Protein AF-A0A528CH60-F1 (afdb_monomer_lite)

Structure (mmCIF, N/CA/C/O backbone):
data_AF-A0A528CH60-F1
#
_entry.id   AF-A0A528CH60-F1
#
loop_
_atom_site.group_PDB
_atom_site.id
_atom_site.type_symbol
_atom_site.label_atom_id
_atom_site.label_alt_id
_atom_site.label_comp_id
_atom_site.label_asym_id
_atom_site.label_entity_id
_atom_site.label_seq_id
_atom_site.pdbx_PDB_ins_code
_atom_site.Cartn_x
_atom_site.Cartn_y
_atom_site.Cartn_z
_atom_site.occupancy
_atom_site.B_iso_or_equiv
_atom_site.auth_seq_id
_atom_site.auth_comp_id
_atom_site.auth_asym_id
_atom_site.auth_atom_id
_atom_site.pdbx_PDB_model_num
ATOM 1 N N . ARG A 1 1 ? 20.558 19.755 -6.819 1.00 77.69 1 ARG A N 1
ATOM 2 C CA . ARG A 1 1 ? 19.228 20.424 -6.820 1.00 77.69 1 ARG A CA 1
ATOM 3 C C . ARG A 1 1 ? 18.225 19.313 -6.554 1.00 77.69 1 ARG A C 1
ATOM 5 O O . ARG A 1 1 ? 17.983 18.522 -7.453 1.00 77.69 1 ARG A O 1
ATOM 12 N N . GLU A 1 2 ? 17.735 19.199 -5.318 1.00 91.62 2 GLU A N 1
ATOM 13 C CA . GLU A 1 2 ? 17.149 17.938 -4.816 1.00 91.62 2 GLU A CA 1
ATOM 14 C C . GLU A 1 2 ? 15.629 17.844 -4.949 1.00 91.62 2 GLU A C 1
ATOM 16 O O . GLU A 1 2 ? 15.089 16.745 -5.011 1.00 91.62 2 GLU A O 1
ATOM 21 N N . LEU A 1 3 ? 14.936 18.979 -5.058 1.00 94.81 3 LEU A N 1
ATOM 22 C CA . LEU A 1 3 ? 13.472 19.015 -5.036 1.00 94.81 3 LEU A CA 1
ATOM 23 C C . LEU A 1 3 ? 12.793 18.070 -6.054 1.00 94.81 3 LEU A C 1
ATOM 25 O O . LEU A 1 3 ? 11.879 17.361 -5.644 1.00 94.81 3 LEU A O 1
ATOM 29 N N . PRO A 1 4 ? 13.223 17.969 -7.332 1.00 94.88 4 PRO A N 1
ATOM 30 C CA . PRO A 1 4 ? 12.592 17.040 -8.274 1.00 94.88 4 PRO A CA 1
ATOM 31 C C . PRO A 1 4 ? 12.732 15.567 -7.878 1.00 94.88 4 PRO A C 1
ATOM 33 O O . PRO A 1 4 ? 11.849 14.774 -8.182 1.00 94.88 4 PRO A O 1
ATOM 36 N N . LYS A 1 5 ? 13.823 15.203 -7.191 1.00 94.00 5 LYS A N 1
ATOM 37 C CA . LYS A 1 5 ? 14.035 13.835 -6.705 1.00 94.00 5 LYS A CA 1
ATOM 38 C C . LYS A 1 5 ? 13.109 13.536 -5.531 1.00 94.00 5 LYS A C 1
ATOM 40 O O . LYS A 1 5 ? 12.383 12.557 -5.582 1.00 94.00 5 LYS A O 1
ATOM 45 N N . ILE A 1 6 ? 13.047 14.455 -4.563 1.00 94.81 6 ILE A N 1
ATOM 46 C CA . ILE A 1 6 ? 12.159 14.341 -3.395 1.00 94.81 6 ILE A CA 1
ATOM 47 C C . ILE A 1 6 ? 10.699 14.185 -3.835 1.00 94.81 6 ILE A C 1
ATOM 49 O O . ILE A 1 6 ? 9.968 13.370 -3.285 1.00 94.81 6 ILE A O 1
ATOM 53 N N . LEU A 1 7 ? 10.268 14.942 -4.849 1.00 95.56 7 LEU A N 1
ATOM 54 C CA . LEU A 1 7 ? 8.915 14.812 -5.394 1.00 95.56 7 LEU A CA 1
ATOM 55 C C . LEU A 1 7 ? 8.669 13.449 -6.059 1.00 95.56 7 LEU A C 1
ATOM 57 O O . LEU A 1 7 ? 7.552 12.946 -5.991 1.00 95.56 7 LEU A O 1
ATOM 61 N N . GLY A 1 8 ? 9.690 12.852 -6.679 1.00 93.81 8 GLY A N 1
ATOM 62 C CA . GLY A 1 8 ? 9.617 11.508 -7.260 1.00 93.81 8 GLY A CA 1
ATOM 63 C C . GLY A 1 8 ? 9.578 10.380 -6.225 1.00 93.81 8 GLY A C 1
ATOM 64 O O . GLY A 1 8 ? 9.093 9.297 -6.541 1.00 93.81 8 GLY A O 1
ATOM 65 N N . ASP A 1 9 ? 10.037 10.640 -5.000 1.00 93.69 9 ASP A N 1
ATOM 66 C CA . ASP A 1 9 ? 10.025 9.673 -3.896 1.00 93.69 9 ASP A CA 1
ATOM 67 C C . ASP A 1 9 ? 8.667 9.605 -3.171 1.00 93.69 9 ASP A C 1
ATOM 69 O O . ASP A 1 9 ? 8.438 8.716 -2.347 1.00 93.69 9 ASP A O 1
ATOM 73 N N . LEU A 1 10 ? 7.745 10.533 -3.460 1.00 95.50 10 LEU A N 1
ATOM 74 C CA . LEU A 1 10 ? 6.409 10.521 -2.871 1.00 95.50 10 LEU A CA 1
ATOM 75 C C . LEU A 1 10 ? 5.604 9.307 -3.350 1.00 95.50 10 LEU A C 1
ATOM 77 O O . LEU A 1 10 ? 5.546 8.984 -4.537 1.00 95.50 10 LEU A O 1
ATOM 81 N N . VAL A 1 11 ? 4.913 8.660 -2.413 1.00 93.69 11 VAL A N 1
ATOM 82 C CA . VAL A 1 11 ? 4.028 7.533 -2.723 1.00 93.69 11 VAL A CA 1
ATOM 83 C C . VAL A 1 11 ? 2.728 8.012 -3.367 1.00 93.69 11 VAL A C 1
ATOM 85 O O . VAL A 1 11 ? 2.109 8.982 -2.930 1.00 93.69 11 VAL A O 1
ATOM 88 N N . VAL A 1 12 ? 2.278 7.296 -4.397 1.00 94.69 12 VAL A N 1
ATOM 89 C CA . VAL A 1 12 ? 0.996 7.560 -5.061 1.00 94.69 12 VAL A CA 1
ATOM 90 C C . VAL A 1 12 ? -0.107 6.773 -4.359 1.00 94.69 12 VAL A C 1
ATOM 92 O O . VAL A 1 12 ? -0.076 5.542 -4.333 1.00 94.69 12 VAL A O 1
ATOM 95 N N . LEU A 1 13 ? -1.094 7.481 -3.808 1.00 94.62 13 LEU A N 1
ATOM 96 C CA . LEU A 1 13 ? -2.203 6.897 -3.052 1.00 94.62 13 LEU A CA 1
ATOM 97 C C . LEU A 1 13 ? -3.541 7.041 -3.804 1.00 94.62 13 LEU A C 1
ATOM 99 O O . LEU A 1 13 ? -3.824 8.109 -4.354 1.00 94.62 13 LEU A O 1
ATOM 103 N N . PRO A 1 14 ? -4.404 6.006 -3.822 1.00 95.44 14 PRO A N 1
ATOM 104 C CA . PRO A 1 14 ? -5.702 6.079 -4.489 1.00 95.44 14 PRO A CA 1
ATOM 105 C C . PRO A 1 14 ? -6.694 6.945 -3.698 1.00 95.44 14 PRO A C 1
ATOM 107 O O . PRO A 1 14 ? -7.233 6.516 -2.676 1.00 95.44 14 PRO A O 1
ATOM 110 N N . LYS A 1 15 ? -6.986 8.152 -4.206 1.00 95.00 15 LYS A N 1
ATOM 111 C CA . LYS A 1 15 ? -7.909 9.124 -3.583 1.00 95.00 15 LYS A CA 1
ATOM 112 C C . LYS A 1 15 ? -9.250 8.509 -3.172 1.00 95.00 15 LYS A C 1
ATOM 114 O O . LYS A 1 15 ? -9.689 8.684 -2.042 1.00 95.00 15 LYS A O 1
ATOM 119 N N . HIS A 1 16 ? -9.880 7.765 -4.081 1.00 94.75 16 HIS A N 1
ATOM 120 C CA . HIS A 1 16 ? -11.210 7.183 -3.868 1.00 94.75 16 HIS A CA 1
ATOM 121 C C . HIS A 1 16 ? -11.262 6.188 -2.699 1.00 94.75 16 HIS A C 1
ATOM 123 O O . HIS A 1 16 ? -12.320 5.997 -2.108 1.00 94.75 16 HIS A O 1
ATOM 129 N N . TRP A 1 17 ? -10.136 5.559 -2.358 1.00 95.12 17 TRP A N 1
ATOM 130 C CA . TRP A 1 17 ? -10.061 4.657 -1.217 1.00 95.12 17 TRP A CA 1
ATOM 131 C C . TRP A 1 17 ? -9.808 5.439 0.078 1.00 95.12 17 TRP A C 1
ATOM 133 O O . TRP A 1 17 ? -10.568 5.307 1.035 1.00 95.12 17 TRP A O 1
ATOM 143 N N . TRP A 1 18 ? -8.802 6.319 0.100 1.00 94.19 18 TRP A N 1
ATOM 144 C CA . TRP A 1 18 ? -8.408 7.052 1.313 1.00 94.19 18 TRP A CA 1
ATOM 145 C C . TRP A 1 18 ? -9.427 8.098 1.778 1.00 94.19 18 TRP A C 1
ATOM 147 O O . TRP A 1 18 ? -9.567 8.312 2.978 1.00 94.19 18 TRP A O 1
ATOM 157 N N . GLU A 1 19 ? -10.165 8.718 0.857 1.00 95.00 19 GLU A N 1
ATOM 158 C CA . GLU A 1 19 ? -11.259 9.645 1.189 1.00 95.00 19 GLU A CA 1
ATOM 159 C C . GLU A 1 19 ? -12.624 8.943 1.318 1.00 95.00 19 GLU A C 1
ATOM 161 O O . GLU A 1 19 ? -13.624 9.589 1.642 1.00 95.00 19 GLU A O 1
ATOM 166 N N . GLY A 1 20 ? -12.669 7.634 1.051 1.00 94.94 20 GLY A N 1
ATOM 167 C CA . GLY A 1 20 ? -13.876 6.815 1.080 1.00 94.94 20 GLY A CA 1
ATOM 168 C C . GLY A 1 20 ? -14.252 6.295 2.470 1.00 94.94 20 GLY A C 1
ATOM 169 O O . GLY A 1 20 ? -13.789 6.776 3.510 1.00 94.94 20 GLY A O 1
ATOM 170 N N . THR A 1 21 ? -15.114 5.280 2.479 1.00 94.81 21 THR A N 1
ATOM 171 C CA . THR A 1 21 ? -15.613 4.621 3.693 1.00 94.81 21 THR A CA 1
ATOM 172 C C . THR A 1 21 ? -14.993 3.246 3.905 1.00 94.81 21 THR A C 1
ATOM 174 O O . THR A 1 21 ? -14.707 2.525 2.944 1.00 94.81 21 THR A O 1
ATOM 177 N N . ASP A 1 22 ? -14.779 2.894 5.170 1.00 91.12 22 ASP A N 1
ATOM 178 C CA . 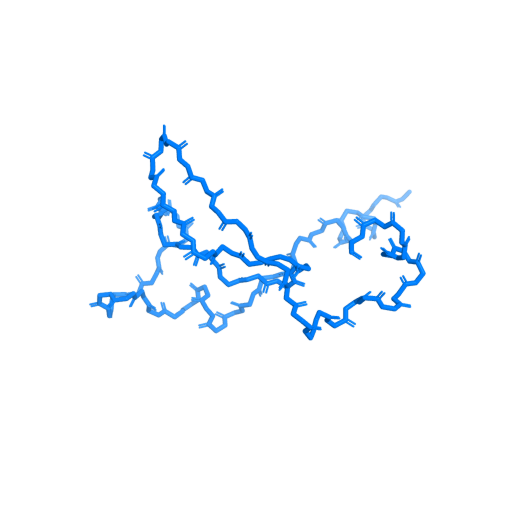ASP A 1 22 ? -14.360 1.563 5.600 1.00 91.12 22 ASP A CA 1
ATOM 179 C C . ASP A 1 22 ? -15.485 0.524 5.447 1.00 91.12 22 ASP A C 1
ATOM 181 O O . ASP A 1 22 ? -16.624 0.844 5.091 1.00 91.12 22 ASP A O 1
ATOM 185 N N . ALA A 1 23 ? -15.170 -0.739 5.735 1.00 87.25 23 ALA A N 1
ATOM 186 C CA . ALA A 1 23 ? -16.121 -1.850 5.676 1.00 87.25 23 ALA A CA 1
ATOM 187 C C . ALA A 1 23 ? -17.349 -1.690 6.600 1.00 87.25 23 ALA A C 1
ATOM 189 O O . ALA A 1 23 ? -18.363 -2.349 6.384 1.00 87.25 23 ALA A O 1
ATOM 190 N N . THR A 1 24 ? -17.280 -0.820 7.615 1.00 90.19 24 THR A N 1
ATOM 191 C CA . THR A 1 24 ? -18.403 -0.507 8.516 1.00 90.19 24 THR A CA 1
ATOM 192 C C . THR A 1 24 ? -19.242 0.679 8.027 1.00 90.19 24 THR A C 1
ATOM 194 O O . THR A 1 24 ? -20.224 1.049 8.665 1.00 90.19 24 THR A O 1
ATOM 197 N N . GLY A 1 25 ? -18.875 1.280 6.888 1.00 92.25 25 GLY A N 1
ATOM 198 C CA . GLY A 1 25 ? -19.536 2.449 6.310 1.00 92.25 25 GLY A CA 1
ATOM 199 C C . GLY A 1 25 ? -19.066 3.782 6.895 1.00 92.25 25 GLY A C 1
ATOM 200 O O . GLY A 1 25 ? -19.592 4.833 6.526 1.00 92.25 25 GLY A O 1
ATOM 201 N N . LYS A 1 26 ? -18.066 3.783 7.781 1.00 93.38 26 LYS A N 1
ATOM 202 C CA . LYS A 1 26 ? -17.537 5.006 8.387 1.00 93.38 26 LYS A CA 1
ATOM 203 C C . LYS A 1 26 ? -16.482 5.631 7.479 1.00 93.38 26 LYS A C 1
ATOM 205 O O . LYS A 1 26 ? -15.663 4.939 6.884 1.00 93.38 26 LYS A O 1
ATOM 210 N N . LYS A 1 27 ? -16.471 6.964 7.383 1.00 94.81 27 LYS A N 1
ATOM 211 C CA . LYS A 1 27 ? -15.424 7.693 6.654 1.00 94.81 27 LYS A CA 1
ATOM 212 C C . LYS A 1 27 ? -14.050 7.402 7.266 1.00 94.81 27 LYS A C 1
ATOM 214 O O . LYS A 1 27 ? -13.878 7.557 8.479 1.00 94.81 27 LYS A O 1
ATOM 219 N N . ARG A 1 28 ? -13.082 7.014 6.428 1.00 94.44 28 ARG A N 1
ATOM 220 C CA . ARG A 1 28 ? -11.700 6.791 6.868 1.00 94.44 28 ARG A CA 1
ATOM 221 C C . ARG A 1 28 ? -11.093 8.099 7.375 1.00 94.44 28 ARG A C 1
ATOM 223 O O . ARG A 1 28 ? -11.284 9.163 6.789 1.00 94.44 28 ARG A O 1
ATOM 230 N N . ASP A 1 29 ? -10.353 7.996 8.471 1.00 93.44 29 ASP A N 1
ATOM 231 C CA . ASP A 1 29 ? -9.590 9.092 9.060 1.00 93.44 29 ASP A CA 1
ATOM 232 C C . ASP A 1 29 ? -8.106 8.745 8.968 1.00 93.44 29 ASP A C 1
ATOM 234 O O . ASP A 1 29 ? -7.618 7.866 9.677 1.00 93.44 29 ASP A O 1
ATOM 238 N N . VAL A 1 30 ? -7.399 9.438 8.077 1.00 92.38 30 VAL A N 1
ATOM 239 C CA . VAL A 1 30 ? -5.977 9.196 7.791 1.00 92.38 30 VAL A CA 1
ATOM 240 C C . VAL A 1 30 ? -5.060 9.505 8.976 1.00 92.38 30 VAL A C 1
ATOM 242 O O . VAL A 1 30 ? -3.900 9.109 8.968 1.00 92.38 30 VAL A O 1
ATOM 245 N N . THR A 1 31 ? -5.561 10.207 9.996 1.00 94.69 31 THR A N 1
ATOM 246 C CA . THR A 1 31 ? -4.792 10.538 11.203 1.00 94.69 31 THR A CA 1
ATOM 247 C C . THR A 1 31 ? -4.825 9.424 12.250 1.00 94.69 31 THR A C 1
ATOM 249 O O . THR A 1 31 ? -4.111 9.493 13.251 1.00 94.69 31 THR A O 1
ATOM 252 N N . ARG A 1 32 ? -5.642 8.383 12.038 1.00 93.81 32 ARG A N 1
ATOM 253 C CA . ARG A 1 32 ? -5.852 7.287 12.987 1.00 93.81 32 ARG A CA 1
ATOM 254 C C . ARG A 1 32 ? -5.312 5.967 12.436 1.00 93.81 32 ARG A C 1
ATOM 256 O O . ARG A 1 32 ? -5.374 5.731 11.231 1.00 93.81 32 ARG A O 1
ATOM 263 N N . PRO A 1 33 ? -4.823 5.068 13.308 1.00 92.38 33 PRO A N 1
ATOM 264 C CA . PRO A 1 33 ? -4.447 3.731 12.880 1.00 92.38 33 PRO A CA 1
ATOM 265 C C . PRO A 1 33 ? -5.677 2.954 12.399 1.00 92.38 33 PRO A C 1
ATOM 267 O O . PRO A 1 33 ? -6.776 3.100 12.939 1.00 92.38 33 PRO A O 1
ATOM 270 N N . THR A 1 34 ? -5.467 2.089 11.411 1.00 91.12 34 THR A N 1
ATOM 271 C CA . THR A 1 34 ? -6.472 1.160 10.895 1.00 91.12 34 THR A CA 1
ATOM 272 C C . THR A 1 34 ? -5.869 -0.232 10.746 1.00 91.12 34 THR A C 1
ATOM 274 O O . THR A 1 34 ? -4.666 -0.380 10.532 1.00 91.12 34 THR A O 1
ATOM 277 N 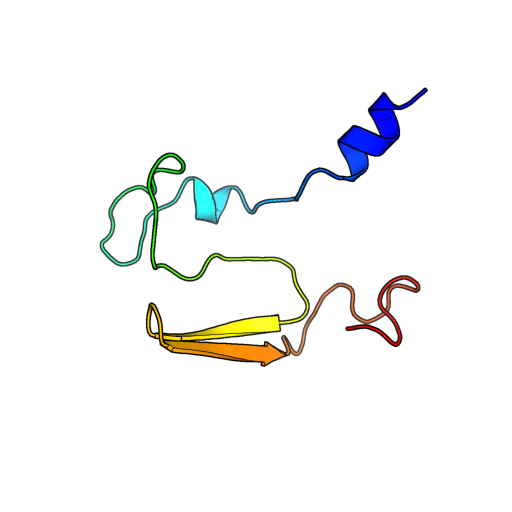N . LEU A 1 35 ? -6.714 -1.253 10.880 1.00 92.56 35 LEU A N 1
ATOM 278 C CA . LEU A 1 35 ? -6.382 -2.648 10.573 1.00 92.56 35 LEU A CA 1
ATOM 279 C C . LEU A 1 35 ? -6.950 -3.082 9.218 1.00 92.56 35 LEU A C 1
ATOM 281 O O . LEU A 1 35 ? -6.806 -4.236 8.826 1.00 92.56 35 LEU A O 1
ATOM 285 N N . GLU A 1 36 ? -7.618 -2.169 8.517 1.00 92.25 36 GLU A N 1
ATOM 286 C CA . GLU A 1 36 ? -8.129 -2.419 7.183 1.00 92.25 36 GLU A CA 1
ATOM 287 C C . GLU A 1 36 ? -6.965 -2.499 6.184 1.00 92.25 36 GLU A C 1
ATOM 289 O O . GLU A 1 36 ? -6.179 -1.550 6.088 1.00 92.25 36 GLU A O 1
ATOM 294 N N . PRO A 1 37 ? -6.843 -3.598 5.421 1.00 92.94 37 PRO A N 1
ATOM 295 C CA . PRO A 1 37 ? -5.846 -3.695 4.367 1.00 92.94 37 PRO A CA 1
ATOM 296 C C . PRO A 1 37 ? -6.031 -2.573 3.329 1.00 92.94 37 PRO A C 1
ATOM 298 O O . PRO A 1 37 ? -7.119 -2.450 2.759 1.00 92.94 37 PRO A O 1
ATOM 301 N N . PRO A 1 38 ? -4.999 -1.755 3.055 1.00 92.19 38 PRO A N 1
ATOM 302 C CA . PRO A 1 38 ? -5.130 -0.646 2.126 1.00 92.19 38 PRO A CA 1
ATOM 303 C C . PRO A 1 38 ? -5.174 -1.104 0.671 1.00 92.19 38 PRO A C 1
ATOM 305 O O . PRO A 1 38 ? -4.516 -2.072 0.280 1.00 92.19 38 PRO A O 1
ATOM 308 N N . LEU A 1 39 ? -5.897 -0.349 -0.158 1.00 93.00 39 LEU A N 1
ATOM 309 C CA . LEU A 1 39 ? -5.789 -0.479 -1.606 1.00 93.00 39 LEU A CA 1
ATOM 310 C C . LEU A 1 39 ? -4.471 0.145 -2.077 1.00 93.00 39 LEU A C 1
ATOM 312 O O . LEU A 1 39 ? -4.204 1.324 -1.835 1.00 93.00 39 LEU A O 1
ATOM 316 N N . GLY A 1 40 ? -3.660 -0.648 -2.772 1.00 93.00 40 GLY A N 1
ATOM 317 C CA . GLY A 1 40 ? -2.375 -0.231 -3.328 1.00 93.00 40 GLY A CA 1
ATOM 318 C C . GLY A 1 40 ? -2.254 -0.526 -4.821 1.00 93.00 40 GLY A C 1
ATOM 319 O O . GLY A 1 40 ? -3.168 -1.054 -5.447 1.00 93.00 40 GLY A O 1
ATOM 320 N N . SER A 1 41 ? -1.094 -0.191 -5.382 1.00 95.12 41 SER A N 1
ATOM 321 C CA . SER A 1 41 ? -0.754 -0.371 -6.801 1.00 95.12 41 SER A CA 1
ATOM 322 C C . SER A 1 41 ? 0.388 -1.368 -7.030 1.00 95.12 41 SER A C 1
ATOM 324 O O . SER A 1 41 ? 0.950 -1.407 -8.123 1.00 95.12 41 SER A O 1
ATOM 326 N N . ALA A 1 42 ? 0.765 -2.133 -6.002 1.00 94.31 42 ALA A N 1
ATOM 327 C CA . ALA A 1 42 ? 1.908 -3.043 -6.016 1.00 94.31 42 ALA A CA 1
ATOM 328 C C . ALA A 1 42 ? 1.611 -4.377 -6.727 1.00 94.31 42 ALA A C 1
ATOM 330 O O . ALA A 1 42 ? 0.460 -4.741 -6.959 1.00 94.31 42 ALA A O 1
ATOM 331 N N . ALA A 1 43 ? 2.670 -5.146 -6.999 1.00 96.94 43 ALA A N 1
ATOM 332 C CA . ALA A 1 43 ? 2.582 -6.491 -7.573 1.00 96.94 43 ALA A CA 1
ATOM 333 C C . ALA A 1 43 ? 1.902 -7.526 -6.662 1.00 96.94 43 ALA A C 1
ATOM 335 O O . ALA A 1 43 ? 1.552 -8.610 -7.122 1.00 96.94 43 ALA A O 1
ATOM 336 N N . TYR A 1 44 ? 1.719 -7.209 -5.378 1.00 96.31 44 TYR A N 1
ATOM 337 C CA . TYR A 1 44 ? 1.104 -8.085 -4.388 1.00 96.31 44 TYR A CA 1
ATOM 338 C C . TYR A 1 44 ? -0.006 -7.354 -3.640 1.00 96.31 44 TYR A C 1
ATOM 340 O O . TYR A 1 44 ? 0.106 -6.166 -3.337 1.00 96.31 44 TYR A O 1
ATOM 348 N N . LYS A 1 45 ? -1.060 -8.095 -3.302 1.00 95.56 45 LYS A N 1
ATOM 349 C CA . LYS A 1 45 ? -2.173 -7.647 -2.461 1.00 95.56 45 LYS A CA 1
ATOM 350 C C . LYS A 1 45 ? -2.243 -8.477 -1.183 1.00 95.56 45 LYS A C 1
ATOM 352 O O . LYS A 1 45 ? -1.853 -9.645 -1.186 1.00 95.56 45 LYS A O 1
ATOM 357 N N . ILE A 1 46 ? -2.769 -7.890 -0.114 1.00 96.25 46 ILE A N 1
ATOM 358 C CA . ILE A 1 46 ? -3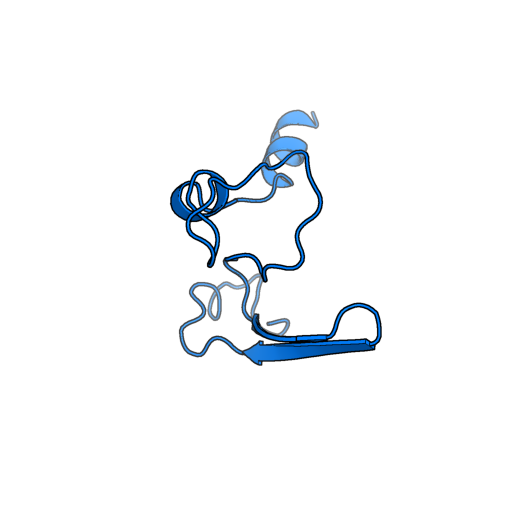.063 -8.610 1.129 1.00 96.25 46 ILE A CA 1
ATOM 359 C C . ILE A 1 46 ? -4.336 -9.428 0.911 1.00 96.25 46 ILE A C 1
ATOM 361 O O . ILE A 1 46 ? -5.363 -8.876 0.520 1.00 96.25 46 ILE A O 1
ATOM 365 N N . VAL A 1 47 ? -4.270 -10.735 1.161 1.00 95.81 47 VAL A N 1
ATOM 366 C CA . VAL A 1 47 ? -5.437 -11.635 1.094 1.00 95.81 47 VAL A CA 1
ATOM 367 C C . VAL A 1 47 ? -5.918 -12.086 2.467 1.00 95.81 47 VAL A C 1
ATOM 369 O O . VAL A 1 47 ? -7.079 -12.448 2.616 1.00 95.81 47 VAL A O 1
ATOM 372 N N . SER A 1 48 ? -5.049 -12.046 3.477 1.00 95.19 48 SER A N 1
ATOM 373 C CA . SER A 1 48 ? -5.409 -12.306 4.870 1.00 95.19 48 SER A CA 1
ATOM 374 C C . SER A 1 48 ? -4.488 -11.526 5.798 1.00 95.19 48 SER A C 1
ATOM 376 O O . SER A 1 48 ? -3.302 -11.353 5.507 1.00 95.19 48 SER A O 1
ATOM 378 N N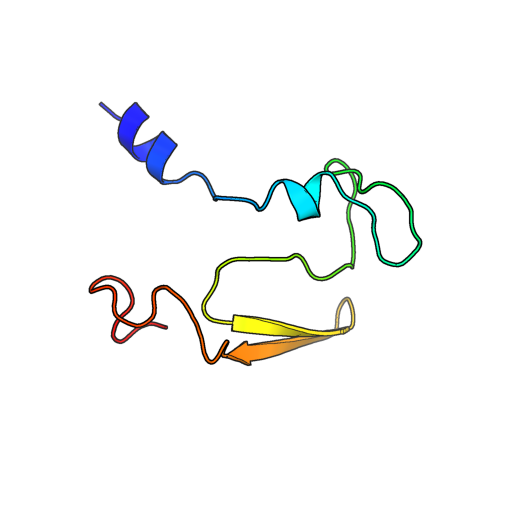 . PHE A 1 49 ? -5.040 -11.058 6.912 1.00 95.00 49 PHE A N 1
ATOM 379 C CA . PHE A 1 49 ? -4.319 -10.283 7.908 1.00 95.00 49 PHE A CA 1
ATOM 380 C C . PHE A 1 49 ? -4.781 -10.660 9.317 1.00 95.00 49 PHE A C 1
ATOM 382 O O . PHE A 1 49 ? -5.966 -10.565 9.634 1.00 95.00 49 PHE A O 1
ATOM 389 N N . LYS A 1 50 ? -3.832 -11.069 10.166 1.00 96.06 50 LYS A N 1
ATOM 390 C CA . LYS A 1 50 ? -4.013 -11.290 11.604 1.00 96.06 50 LYS A CA 1
ATOM 391 C C . LYS A 1 50 ? -3.084 -10.337 12.362 1.00 96.06 50 LYS A C 1
ATOM 393 O O . LYS A 1 50 ? -1.866 -10.554 12.359 1.00 96.06 50 LYS A O 1
ATOM 398 N N . PRO A 1 51 ? -3.625 -9.291 13.008 1.00 95.62 51 PRO A N 1
ATOM 399 C CA . PRO A 1 51 ? -2.828 -8.305 13.730 1.00 95.62 51 PRO A CA 1
ATOM 400 C C . PRO A 1 51 ? -1.860 -8.955 14.725 1.00 95.62 51 PRO A C 1
ATOM 402 O O . PRO A 1 51 ? -2.249 -9.818 15.507 1.00 95.62 51 PRO A O 1
ATOM 405 N N . GLY A 1 52 ? -0.591 -8.545 14.680 1.00 95.81 52 GLY A N 1
ATOM 406 C CA . GLY A 1 52 ? 0.455 -9.051 15.577 1.00 95.81 52 GLY A CA 1
ATOM 407 C C . GLY A 1 52 ? 0.933 -10.480 15.296 1.00 95.81 52 GLY A C 1
ATOM 408 O O . GLY A 1 52 ? 1.750 -10.985 16.058 1.00 95.81 52 GLY A O 1
ATOM 409 N N . SER A 1 53 ? 0.452 -11.133 14.232 1.00 97.12 53 SER A N 1
ATOM 410 C CA . SER A 1 53 ? 0.781 -12.535 13.955 1.00 97.12 53 SER A CA 1
ATOM 411 C C . SER A 1 53 ? 1.148 -12.806 12.498 1.00 97.12 53 SER A C 1
ATOM 413 O O . SER A 1 53 ? 2.196 -13.394 12.251 1.00 97.12 53 SER A O 1
ATOM 415 N N . GLU A 1 54 ? 0.312 -12.413 11.533 1.00 97.25 54 GLU A N 1
ATOM 416 C CA . GLU A 1 54 ? 0.439 -12.914 10.160 1.00 97.25 54 GLU A CA 1
ATOM 417 C C . GLU A 1 54 ? -0.108 -11.930 9.120 1.00 97.25 54 GLU A C 1
ATOM 419 O O . GLU A 1 54 ? -1.161 -11.319 9.308 1.00 97.25 54 GLU A O 1
ATOM 424 N N . ILE A 1 55 ? 0.584 -11.831 7.981 1.00 96.94 55 ILE A N 1
ATOM 425 C CA . ILE A 1 55 ? 0.078 -11.196 6.760 1.00 96.94 55 ILE A CA 1
ATOM 426 C C . ILE A 1 55 ? 0.311 -12.155 5.595 1.00 96.94 55 ILE A C 1
ATOM 428 O O . ILE A 1 55 ? 1.449 -12.552 5.344 1.00 96.94 55 ILE A O 1
ATOM 432 N N . ILE A 1 56 ? -0.750 -12.502 4.867 1.00 97.50 56 ILE A N 1
ATOM 433 C CA . ILE A 1 56 ? -0.663 -13.331 3.663 1.00 97.50 56 ILE A CA 1
ATOM 434 C C . ILE A 1 56 ? -0.802 -12.437 2.438 1.00 97.50 56 ILE A C 1
ATOM 436 O O . ILE A 1 56 ? -1.784 -11.703 2.286 1.00 97.50 56 ILE A O 1
ATOM 440 N N . TRP A 1 57 ? 0.176 -12.545 1.545 1.00 97.19 57 TRP A N 1
ATOM 441 C CA . TRP A 1 57 ? 0.252 -11.790 0.302 1.00 97.19 57 TRP A CA 1
ATOM 442 C C . TRP A 1 57 ? -0.022 -12.696 -0.896 1.00 97.19 57 TRP A C 1
ATOM 444 O O . TRP A 1 57 ? 0.390 -13.854 -0.918 1.00 97.19 57 TRP A O 1
ATOM 454 N N . GLN A 1 58 ? -0.680 -12.159 -1.920 1.00 97.06 58 GLN A N 1
ATOM 455 C CA . GLN A 1 58 ? -0.903 -12.838 -3.195 1.00 97.06 58 GLN A CA 1
ATOM 456 C C . GLN A 1 58 ? -0.445 -11.949 -4.346 1.00 97.06 58 GLN A C 1
ATOM 458 O O . GLN A 1 58 ? -0.744 -10.754 -4.356 1.00 97.06 58 GLN A O 1
ATOM 463 N N . ARG A 1 59 ? 0.233 -12.538 -5.338 1.00 96.44 59 ARG A N 1
ATOM 464 C CA . ARG A 1 59 ? 0.603 -11.827 -6.566 1.00 96.44 59 ARG A CA 1
ATOM 465 C C . ARG A 1 59 ? -0.650 -11.412 -7.337 1.00 96.44 59 ARG A C 1
ATOM 467 O O . ARG A 1 59 ? -1.560 -12.217 -7.529 1.00 96.44 59 ARG A O 1
ATOM 474 N N . VAL A 1 60 ? -0.685 -10.159 -7.772 1.00 97.00 60 VAL A N 1
ATOM 475 C CA . VAL A 1 60 ? -1.743 -9.587 -8.606 1.00 97.00 60 VAL A CA 1
ATOM 476 C C . VAL A 1 60 ? -1.516 -10.066 -10.046 1.00 97.00 60 VAL A C 1
ATOM 478 O O . VAL A 1 60 ? -0.480 -9.729 -10.627 1.00 97.00 60 VAL A O 1
ATOM 481 N N . PRO A 1 61 ? -2.418 -10.882 -10.626 1.00 95.25 61 PRO A N 1
ATOM 482 C CA . PRO A 1 61 ? -2.206 -11.459 -11.957 1.00 95.25 61 PRO A CA 1
ATOM 483 C C . PRO A 1 61 ? -2.059 -10.404 -13.059 1.00 95.25 61 PRO A C 1
ATOM 485 O O . PRO A 1 61 ? -1.283 -10.577 -13.994 1.00 95.25 61 PRO A O 1
ATOM 488 N N . ASP A 1 62 ? -2.778 -9.297 -12.917 1.00 95.31 62 ASP A N 1
ATOM 489 C CA . ASP A 1 62 ? -2.873 -8.171 -13.839 1.00 95.31 62 ASP A CA 1
ATOM 490 C C . ASP A 1 62 ? -2.044 -6.960 -13.384 1.00 95.31 62 ASP A C 1
ATOM 492 O O . ASP A 1 62 ? -2.386 -5.811 -13.662 1.00 95.31 62 ASP A O 1
ATOM 496 N N . TYR A 1 63 ? -0.927 -7.196 -12.685 1.00 96.75 63 TYR A N 1
ATOM 497 C CA . TYR A 1 63 ? -0.051 -6.118 -12.229 1.00 96.75 63 TYR A CA 1
ATOM 498 C C . TYR A 1 63 ? 0.428 -5.237 -13.395 1.00 96.75 63 TYR A C 1
ATOM 500 O O . TYR A 1 63 ? 1.207 -5.662 -14.253 1.00 96.75 63 TYR A O 1
ATOM 508 N N . TRP A 1 64 ? -0.003 -3.975 -13.377 1.00 95.38 64 TRP A N 1
ATOM 509 C CA . TRP A 1 64 ? 0.204 -3.006 -14.455 1.00 95.38 64 TRP A CA 1
ATOM 510 C C . TRP A 1 64 ? 1.677 -2.804 -14.839 1.00 95.38 64 TRP A C 1
ATOM 512 O O . TRP A 1 64 ? 1.991 -2.549 -16.001 1.00 95.38 64 TRP A O 1
ATOM 522 N N . ALA A 1 65 ? 2.589 -2.930 -13.873 1.00 96.44 65 ALA A N 1
ATOM 523 C CA . ALA A 1 65 ? 3.997 -2.602 -14.050 1.00 96.44 65 ALA A CA 1
ATOM 524 C C . ALA A 1 65 ? 4.881 -3.822 -14.364 1.00 96.44 65 ALA A C 1
ATOM 526 O O . ALA A 1 65 ? 6.098 -3.676 -14.478 1.00 96.44 65 ALA A O 1
ATOM 527 N N . ALA A 1 66 ? 4.298 -5.015 -14.533 1.00 95.75 66 ALA A N 1
ATOM 528 C CA . ALA A 1 66 ? 5.037 -6.276 -14.660 1.00 95.75 66 ALA A CA 1
ATOM 529 C C . ALA A 1 66 ? 6.070 -6.298 -15.805 1.00 95.75 66 ALA A C 1
ATOM 531 O O . ALA A 1 66 ? 7.037 -7.052 -15.753 1.00 95.75 66 ALA A O 1
ATOM 532 N N . LYS A 1 67 ? 5.870 -5.479 -16.846 1.00 95.69 67 LYS A N 1
ATOM 533 C CA . LYS A 1 67 ? 6.755 -5.394 -18.020 1.00 95.69 67 LYS A CA 1
ATOM 534 C C . LYS A 1 67 ? 7.661 -4.160 -18.023 1.00 95.69 67 LYS A C 1
ATOM 536 O O . LYS A 1 67 ? 8.387 -3.953 -18.992 1.00 95.69 67 LYS A O 1
ATOM 541 N N . LEU A 1 68 ? 7.620 -3.319 -16.987 1.00 97.00 68 LEU A N 1
ATOM 542 C CA . LEU A 1 68 ? 8.502 -2.156 -16.920 1.00 97.00 68 LEU A CA 1
ATOM 543 C C . LEU A 1 68 ? 9.946 -2.607 -16.658 1.00 97.00 68 LEU A C 1
ATOM 545 O O . LEU A 1 68 ? 10.155 -3.419 -15.754 1.00 97.00 68 LEU A O 1
ATOM 549 N N . PRO A 1 69 ? 10.956 -2.040 -17.349 1.00 97.50 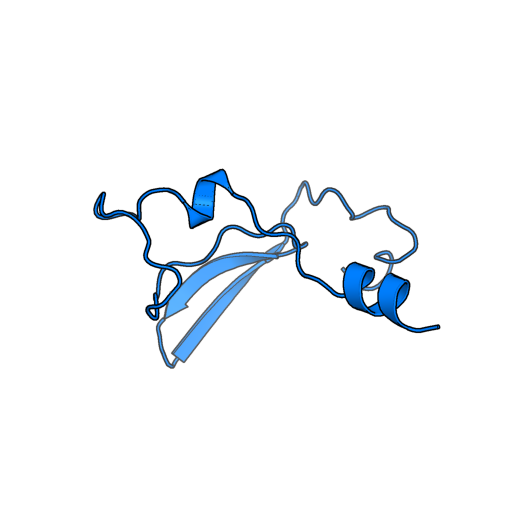69 PRO A N 1
ATOM 550 C CA . PRO A 1 69 ? 12.359 -2.421 -17.160 1.00 97.50 69 PRO A CA 1
ATOM 551 C C . PRO A 1 69 ? 12.827 -2.376 -15.701 1.00 97.50 69 PRO A C 1
ATOM 553 O O . PRO A 1 69 ? 13.619 -3.206 -15.276 1.00 97.50 69 PRO A O 1
ATOM 556 N N . VAL A 1 70 ? 12.288 -1.444 -14.912 1.00 95.06 70 VAL A N 1
ATOM 557 C CA . VAL A 1 70 ? 12.623 -1.272 -13.489 1.00 95.06 70 VAL A CA 1
ATOM 558 C C . VAL A 1 70 ? 12.012 -2.334 -12.561 1.00 95.06 70 VAL A C 1
ATOM 560 O O . VAL A 1 70 ? 12.360 -2.377 -11.382 1.00 95.06 70 VAL A O 1
ATOM 563 N N . LYS A 1 71 ? 11.081 -3.162 -13.055 1.00 95.56 71 LYS A N 1
ATOM 564 C CA . LYS A 1 71 ? 10.375 -4.200 -12.280 1.00 95.56 71 LYS A CA 1
ATOM 565 C C . LYS A 1 71 ? 10.738 -5.628 -12.685 1.00 95.56 71 LYS A C 1
ATOM 567 O O . LYS A 1 71 ? 10.614 -6.535 -11.863 1.00 95.56 71 LYS A O 1
ATOM 572 N N . ILE A 1 72 ? 11.211 -5.831 -13.915 1.00 94.44 72 ILE A N 1
ATOM 573 C CA . ILE A 1 72 ? 11.631 -7.145 -14.417 1.00 94.44 72 ILE A CA 1
ATOM 574 C C . ILE A 1 72 ? 12.731 -7.725 -13.513 1.00 94.44 72 ILE A C 1
ATOM 576 O O . ILE A 1 72 ? 13.705 -7.050 -13.191 1.00 94.44 72 ILE A O 1
ATOM 580 N N . GLY A 1 73 ? 12.562 -8.982 -13.094 1.00 92.56 73 GLY A N 1
ATOM 581 C CA . GLY A 1 73 ? 13.498 -9.680 -12.204 1.00 92.56 73 GLY A CA 1
ATOM 582 C C . GLY A 1 73 ? 13.373 -9.316 -10.719 1.00 92.56 73 GLY A C 1
ATOM 583 O O . GLY A 1 73 ? 14.111 -9.867 -9.908 1.00 92.56 73 GLY A O 1
ATOM 584 N N . ARG A 1 74 ? 12.443 -8.422 -10.352 1.00 90.88 74 ARG A N 1
ATOM 585 C CA . ARG A 1 74 ? 12.195 -8.009 -8.963 1.00 90.88 74 ARG A CA 1
ATOM 586 C C . ARG A 1 74 ? 10.777 -8.316 -8.482 1.00 90.88 74 ARG A C 1
ATOM 588 O O . ARG A 1 74 ? 10.619 -8.719 -7.333 1.00 90.88 74 ARG A O 1
ATOM 595 N N . GLU A 1 75 ? 9.766 -8.093 -9.325 1.00 87.19 75 GLU A N 1
ATOM 596 C CA . GLU A 1 75 ? 8.336 -8.179 -8.970 1.00 87.19 75 GLU A CA 1
ATOM 597 C C . GLU A 1 75 ? 7.518 -9.085 -9.892 1.00 87.19 75 GLU A C 1
ATOM 599 O O . GLU A 1 75 ? 7.791 -9.168 -11.108 1.00 87.19 75 GLU A O 1
#

Radius of gyration: 15.51 Å; chains: 1; boun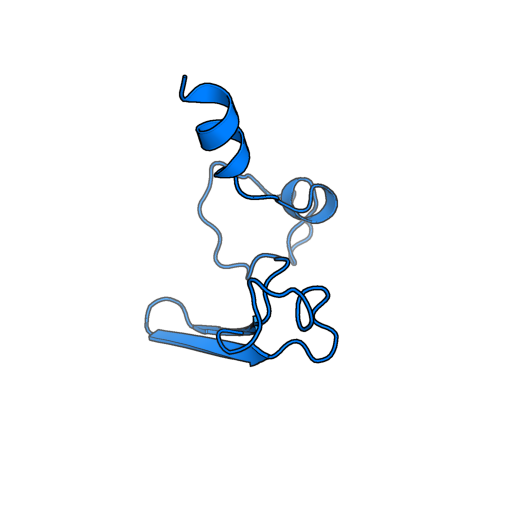ding box: 39×34×34 Å

pLDDT: mean 94.28, std 2.83, range [77.69, 97.5]

Secondary structure (DSSP, 8-state):
--HHHHHHTSPP--HHHHTSB-TTSPBP-TTS---SPPP--SSEEEEEEETTTEEEEEE-TT-TTTTSTTTTTT-

Foldseek 3Di:
DCVVVVVVPDFDADPCQQQAADPVRHGHDPVDDDPDFGDDLDQWGFPDDDPPPDTDIDGDPPRPCDPPPVPDPPD

Sequence (75 aa):
RELPKILGDLVVLPKHWWEGTDATGKKRDVTRPTLEPPLGSAAYKIVSFKPGSEIIWQRVPDYWAAKLPVKIGRE